Protein AF-A0AAJ0XF38-F1 (afdb_monomer)

pLDDT: mean 88.57, std 7.74, range [48.06, 96.12]

Radius of gyration: 11.57 Å; Cα contacts (8 Å, |Δi|>4): 89; chains: 1; bounding box: 25×26×27 Å

Sequence (75 aa):
MDDGGILFDETTWKTHILTASAALVYETLIEQGGGNAVTMDEAAQVVRDTLDLDPETPDIAQLLAMLTTLGVIRR

Secondary structure (DSSP, 8-state):
----EEEEETTTTEEEEEPHHHHHHHHHHHHHTTTSPEEHHHHHHHHHHTT---TTSHHHHHHHHHHHHTTSEE-

InterPro domains:
  IPR027599 PqqD family protein, HPr-rel-A system [TIGR04353] (2-74)

Structure (mmCIF, N/CA/C/O backbone):
data_AF-A0AAJ0XF38-F1
#
_entry.id   AF-A0AAJ0XF38-F1
#
loop_
_atom_site.group_PDB
_atom_site.id
_atom_site.type_symbol
_atom_site.label_atom_id
_atom_site.label_alt_id
_atom_site.label_comp_id
_atom_site.label_asym_id
_atom_site.label_entity_id
_atom_site.label_seq_id
_atom_site.pdbx_PDB_ins_code
_atom_site.Cartn_x
_atom_site.Cartn_y
_atom_site.Cartn_z
_atom_site.occupancy
_atom_site.B_iso_or_equiv
_atom_site.auth_seq_id
_atom_site.auth_comp_id
_atom_site.auth_asym_id
_atom_site.auth_atom_id
_atom_site.pdbx_PDB_model_num
ATOM 1 N N . MET A 1 1 ? 13.967 9.055 -15.483 1.00 48.06 1 MET A N 1
ATOM 2 C CA . MET A 1 1 ? 13.413 9.903 -14.415 1.00 48.06 1 MET A CA 1
ATOM 3 C C . MET A 1 1 ? 12.511 8.966 -13.662 1.00 48.06 1 MET A C 1
ATOM 5 O O . MET A 1 1 ? 11.537 8.519 -14.242 1.00 48.06 1 MET A O 1
ATOM 9 N N . ASP A 1 2 ? 12.995 8.475 -12.528 1.00 54.12 2 ASP A N 1
ATOM 10 C CA . ASP A 1 2 ? 12.260 7.499 -11.729 1.00 54.12 2 ASP A CA 1
ATOM 11 C C . ASP A 1 2 ? 11.345 8.333 -10.833 1.00 54.12 2 ASP A C 1
ATOM 13 O O . ASP A 1 2 ? 11.814 8.934 -9.864 1.00 54.12 2 ASP A O 1
ATOM 17 N N . ASP A 1 3 ? 10.091 8.506 -11.252 1.00 67.31 3 ASP A N 1
ATOM 18 C CA . ASP A 1 3 ? 9.106 9.306 -10.524 1.00 67.31 3 ASP A CA 1
ATOM 19 C C . ASP A 1 3 ? 8.658 8.504 -9.294 1.00 67.31 3 ASP A C 1
ATOM 21 O O . ASP A 1 3 ? 7.666 7.782 -9.296 1.00 67.31 3 ASP A O 1
ATOM 25 N N . GLY A 1 4 ? 9.483 8.561 -8.248 1.00 77.62 4 GLY A N 1
ATOM 26 C CA . GLY A 1 4 ? 9.130 8.078 -6.919 1.00 77.62 4 GLY A CA 1
ATOM 27 C C . GLY A 1 4 ? 8.001 8.902 -6.295 1.00 77.62 4 GLY A C 1
ATOM 28 O O . GLY A 1 4 ? 7.654 9.987 -6.758 1.00 77.62 4 GLY A O 1
ATOM 29 N N . GLY A 1 5 ? 7.445 8.393 -5.200 1.00 83.81 5 GLY A N 1
ATOM 30 C CA . GLY A 1 5 ? 6.340 9.026 -4.481 1.00 83.81 5 GLY A CA 1
ATOM 31 C C . GLY A 1 5 ? 6.791 9.661 -3.170 1.00 83.81 5 GLY A C 1
ATOM 32 O O . GLY A 1 5 ? 7.742 9.206 -2.535 1.00 83.81 5 GLY A O 1
ATOM 33 N N . ILE A 1 6 ? 6.078 10.691 -2.721 1.00 85.56 6 ILE A N 1
ATOM 34 C CA . ILE A 1 6 ? 6.188 11.194 -1.351 1.00 85.56 6 ILE A CA 1
ATOM 35 C C . ILE A 1 6 ? 4.854 10.935 -0.670 1.00 85.56 6 ILE A C 1
ATOM 37 O O . ILE A 1 6 ? 3.830 11.462 -1.097 1.00 85.56 6 ILE A O 1
ATOM 41 N N . LEU A 1 7 ? 4.877 10.152 0.404 1.00 85.44 7 LEU A N 1
ATOM 42 C CA . LEU A 1 7 ? 3.706 9.903 1.227 1.00 85.44 7 LEU A CA 1
ATOM 43 C C . LEU A 1 7 ? 3.866 10.594 2.581 1.00 85.44 7 LEU A C 1
ATOM 45 O O . LEU A 1 7 ? 4.899 10.457 3.238 1.00 85.44 7 LEU A O 1
ATOM 49 N N . PHE A 1 8 ? 2.844 11.331 3.002 1.00 85.44 8 PHE A N 1
ATOM 50 C CA . PHE A 1 8 ? 2.809 11.975 4.310 1.00 85.44 8 PHE A CA 1
ATOM 51 C C . PHE A 1 8 ? 1.901 11.196 5.262 1.00 85.44 8 PHE A C 1
ATOM 53 O O . PHE A 1 8 ? 0.718 11.014 4.986 1.00 85.44 8 PHE A O 1
ATOM 60 N N . ASP A 1 9 ? 2.463 10.739 6.379 1.00 84.12 9 ASP A N 1
ATOM 61 C CA . ASP A 1 9 ? 1.713 10.122 7.468 1.00 84.12 9 ASP A CA 1
ATOM 62 C C . ASP A 1 9 ? 1.234 11.210 8.434 1.00 84.12 9 ASP A C 1
ATOM 64 O O . ASP A 1 9 ? 2.008 11.728 9.240 1.00 84.12 9 ASP A O 1
ATOM 68 N N . GLU A 1 10 ? -0.053 11.547 8.378 1.00 82.00 10 GLU A N 1
ATOM 69 C CA . GLU A 1 10 ? -0.661 12.561 9.249 1.00 82.00 10 GLU A CA 1
ATOM 70 C C . GLU A 1 10 ? -0.730 12.135 10.725 1.00 82.00 10 GLU A C 1
ATOM 72 O O . GLU A 1 10 ? -0.850 12.981 11.614 1.00 82.00 10 GLU A O 1
ATOM 77 N N . THR A 1 11 ? -0.617 10.835 11.011 1.00 81.94 11 THR A N 1
ATOM 78 C CA . THR A 1 11 ? -0.652 10.302 12.378 1.00 81.94 11 THR A CA 1
ATOM 79 C C . THR A 1 11 ? 0.697 10.479 13.061 1.00 81.94 11 THR A C 1
ATOM 81 O O . THR A 1 11 ? 0.762 10.872 14.226 1.00 81.94 11 THR A O 1
ATOM 84 N N . THR A 1 12 ? 1.790 10.203 12.344 1.00 84.62 12 THR A N 1
ATOM 85 C CA . THR A 1 12 ? 3.153 10.301 12.894 1.00 84.62 12 THR A CA 1
ATOM 86 C C . THR A 1 12 ? 3.894 11.576 12.499 1.00 84.62 12 THR A C 1
ATOM 88 O O . THR A 1 12 ? 4.968 11.840 13.043 1.00 84.62 12 THR A O 1
ATOM 91 N N . TRP A 1 13 ? 3.326 12.369 11.585 1.00 87.38 13 TRP A N 1
ATOM 92 C CA . TRP A 1 13 ? 3.935 13.557 10.976 1.00 87.38 13 TRP A CA 1
ATOM 93 C C . TRP A 1 13 ? 5.259 13.259 10.264 1.00 87.38 13 TRP A C 1
ATOM 95 O O . TRP A 1 13 ? 6.155 14.104 10.190 1.00 87.38 13 TRP A O 1
ATOM 105 N N . LYS A 1 14 ? 5.401 12.036 9.744 1.00 88.38 14 LYS A N 1
ATOM 106 C CA . LYS A 1 14 ? 6.590 11.601 9.014 1.00 88.38 14 LYS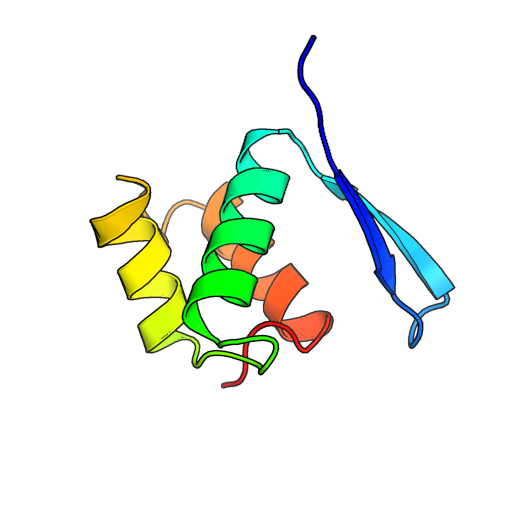 A CA 1
ATOM 107 C C . LYS A 1 14 ? 6.327 11.565 7.521 1.00 88.38 14 LYS A C 1
ATOM 109 O O . LYS A 1 14 ? 5.269 11.157 7.052 1.00 88.38 14 LYS A O 1
ATOM 114 N N . THR A 1 15 ? 7.353 1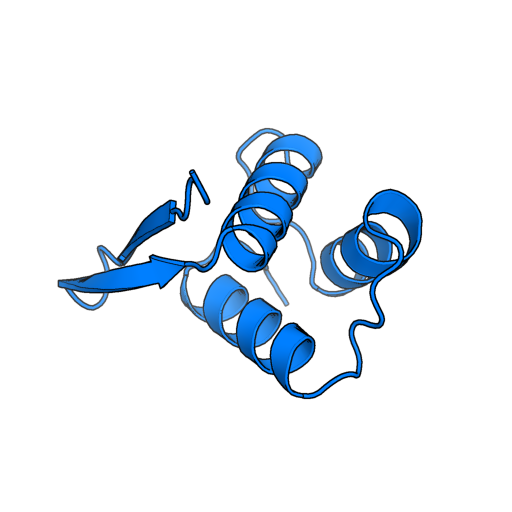1.951 6.778 1.00 89.00 15 THR A N 1
ATOM 115 C CA . THR A 1 15 ? 7.380 11.825 5.327 1.00 89.00 15 THR A CA 1
ATOM 116 C C . THR A 1 15 ? 8.091 10.534 4.948 1.00 89.00 15 THR A C 1
ATOM 118 O O . THR A 1 15 ? 9.220 10.292 5.378 1.00 89.00 15 THR A O 1
ATOM 121 N N 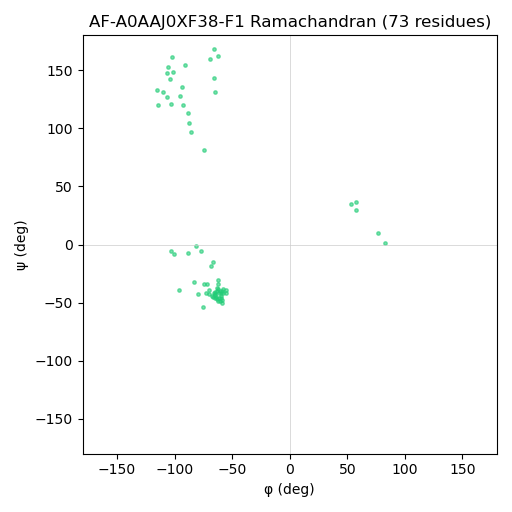. HIS A 1 16 ? 7.444 9.729 4.115 1.00 85.19 16 HIS A N 1
ATOM 122 C CA . HIS A 1 16 ? 7.984 8.509 3.538 1.00 85.19 16 HIS A CA 1
ATOM 123 C C . HIS A 1 16 ? 8.308 8.757 2.065 1.00 85.19 16 HIS A C 1
ATOM 125 O O . HIS A 1 16 ? 7.458 9.218 1.304 1.00 85.19 16 HIS A O 1
ATOM 131 N N . ILE A 1 17 ? 9.546 8.461 1.670 1.00 87.06 17 ILE A N 1
ATOM 132 C CA . ILE A 1 17 ? 9.959 8.498 0.266 1.00 87.06 17 ILE A CA 1
ATOM 133 C C . ILE A 1 17 ? 9.763 7.097 -0.296 1.00 87.06 17 ILE A C 1
ATOM 135 O O . ILE A 1 17 ? 10.349 6.135 0.202 1.00 87.06 17 ILE A O 1
ATOM 139 N N . LEU A 1 18 ? 8.931 6.995 -1.322 1.00 85.88 18 LEU A N 1
ATOM 140 C CA . LEU A 1 18 ? 8.681 5.770 -2.058 1.00 85.88 18 LEU A CA 1
ATOM 141 C C . LEU A 1 18 ? 9.611 5.720 -3.267 1.00 85.88 18 LEU A C 1
ATOM 143 O O . LEU A 1 18 ? 9.753 6.697 -4.005 1.00 85.88 18 LEU A O 1
ATOM 147 N N . THR A 1 19 ? 10.215 4.557 -3.492 1.00 86.50 19 THR A N 1
ATOM 148 C CA . THR A 1 19 ? 10.805 4.237 -4.796 1.00 86.50 19 THR A CA 1
ATOM 149 C C . THR A 1 19 ? 9.705 4.216 -5.860 1.00 86.50 19 THR A C 1
ATOM 151 O O . THR A 1 19 ? 8.528 4.087 -5.522 1.00 86.50 19 THR A O 1
ATOM 154 N N . ALA A 1 20 ? 10.061 4.303 -7.143 1.00 85.88 20 ALA A N 1
ATOM 155 C CA . ALA A 1 20 ? 9.072 4.237 -8.223 1.00 85.88 20 ALA A CA 1
ATOM 156 C C . ALA A 1 20 ? 8.210 2.962 -8.144 1.00 85.88 20 ALA A C 1
ATOM 158 O O . ALA A 1 20 ? 6.989 3.026 -8.245 1.00 85.88 20 ALA A O 1
ATOM 159 N N . SER A 1 21 ? 8.821 1.811 -7.841 1.00 83.00 21 SER A N 1
ATOM 160 C CA . SER A 1 21 ? 8.095 0.549 -7.650 1.00 83.00 21 SER A CA 1
ATOM 161 C C . SER A 1 21 ? 7.126 0.600 -6.465 1.00 83.00 21 SER A C 1
ATOM 163 O O . SER A 1 21 ? 6.012 0.095 -6.556 1.00 83.00 21 SER A O 1
ATOM 165 N N . ALA A 1 22 ? 7.525 1.221 -5.351 1.00 86.69 22 ALA A N 1
ATOM 166 C CA . ALA A 1 22 ? 6.667 1.346 -4.176 1.00 86.69 22 ALA A CA 1
ATOM 167 C C . ALA A 1 22 ? 5.518 2.345 -4.391 1.00 86.69 22 ALA A C 1
ATOM 169 O O . ALA A 1 22 ? 4.418 2.126 -3.884 1.00 86.69 22 ALA A O 1
ATOM 170 N N . ALA A 1 23 ? 5.759 3.412 -5.158 1.00 89.81 23 ALA A N 1
ATOM 171 C CA . ALA A 1 23 ? 4.726 4.353 -5.576 1.00 89.81 23 ALA A CA 1
ATOM 172 C C . ALA A 1 23 ? 3.686 3.661 -6.467 1.00 89.81 23 ALA A C 1
ATOM 174 O O . ALA A 1 23 ? 2.496 3.765 -6.189 1.00 89.81 23 ALA A O 1
ATOM 175 N N . LEU A 1 24 ? 4.128 2.854 -7.439 1.00 89.25 24 LEU A N 1
ATOM 176 C CA . LEU A 1 24 ? 3.232 2.082 -8.302 1.00 89.25 24 LEU A CA 1
ATOM 177 C C . LEU A 1 24 ? 2.351 1.107 -7.506 1.00 89.25 24 LEU A C 1
ATOM 179 O O . LEU A 1 24 ? 1.147 1.030 -7.742 1.00 89.25 24 LEU A O 1
ATOM 183 N N . VAL A 1 25 ? 2.927 0.384 -6.538 1.00 90.44 25 VAL A N 1
ATOM 184 C CA . VAL A 1 25 ? 2.156 -0.495 -5.640 1.00 90.44 25 VAL A CA 1
ATOM 185 C C . VAL A 1 25 ? 1.103 0.308 -4.878 1.00 90.44 25 VAL A C 1
ATOM 187 O O . VAL A 1 25 ? -0.058 -0.089 -4.842 1.00 90.44 25 VAL A O 1
ATOM 190 N N . TYR A 1 26 ? 1.486 1.443 -4.289 1.00 90.94 26 TYR A N 1
ATOM 191 C CA . TYR A 1 26 ? 0.558 2.307 -3.560 1.00 90.94 26 TYR A CA 1
ATOM 192 C C . TYR A 1 26 ? -0.597 2.794 -4.447 1.00 90.94 26 TYR A C 1
ATOM 194 O O . TYR A 1 26 ? -1.757 2.632 -4.072 1.00 90.94 26 TYR A O 1
ATOM 202 N N . GLU A 1 27 ? -0.292 3.338 -5.625 1.00 90.38 27 GLU A N 1
ATOM 203 C CA . GLU A 1 27 ? -1.292 3.849 -6.568 1.00 90.38 27 GLU A CA 1
ATOM 204 C C . GLU A 1 27 ? -2.260 2.746 -7.000 1.00 90.38 27 GLU A C 1
ATOM 206 O O . GLU A 1 27 ? -3.473 2.921 -6.905 1.00 90.38 27 GLU A O 1
ATOM 211 N N . THR A 1 28 ? -1.735 1.567 -7.346 1.00 92.69 28 THR A N 1
ATOM 212 C CA . THR A 1 28 ? -2.553 0.421 -7.771 1.00 92.69 28 THR A CA 1
ATOM 213 C C . THR A 1 28 ? -3.530 -0.015 -6.672 1.00 92.69 28 THR A C 1
ATOM 215 O O . THR A 1 28 ? -4.686 -0.334 -6.949 1.00 92.69 28 THR A O 1
ATOM 218 N N . LEU A 1 29 ? -3.101 -0.010 -5.405 1.00 92.69 29 LEU A N 1
ATOM 219 C CA . LEU A 1 29 ? -3.963 -0.379 -4.277 1.00 92.69 29 LEU A CA 1
ATOM 220 C C . LEU A 1 29 ? -5.052 0.669 -4.008 1.00 92.69 29 LEU A C 1
ATOM 222 O O . LEU A 1 29 ? -6.192 0.304 -3.716 1.00 92.69 29 LEU A O 1
ATOM 226 N N . ILE A 1 30 ? -4.724 1.958 -4.128 1.00 91.00 30 ILE A N 1
ATOM 227 C CA . ILE A 1 30 ? -5.694 3.053 -3.982 1.00 91.00 30 ILE A CA 1
ATOM 228 C C . ILE A 1 30 ? -6.745 3.007 -5.095 1.00 91.00 30 ILE A C 1
ATOM 230 O O . ILE A 1 30 ? -7.937 3.178 -4.819 1.00 91.00 30 ILE A O 1
ATOM 234 N N . GLU A 1 31 ? -6.322 2.745 -6.33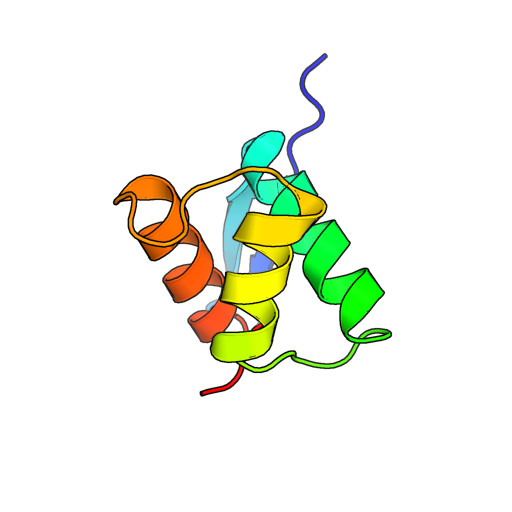3 1.00 91.12 31 GLU A N 1
ATOM 235 C CA . GLU A 1 31 ? -7.218 2.578 -7.477 1.00 91.12 31 GLU A CA 1
ATOM 236 C C . GLU A 1 31 ? -8.143 1.371 -7.291 1.00 91.12 31 GLU A C 1
ATOM 238 O O . GLU A 1 31 ? -9.360 1.506 -7.435 1.00 91.12 31 GLU A O 1
ATOM 243 N N . GLN A 1 32 ? -7.598 0.223 -6.875 1.00 91.56 32 GLN A N 1
ATOM 244 C CA . GLN A 1 32 ? -8.382 -0.983 -6.599 1.00 91.56 32 GLN A CA 1
ATOM 245 C C . GLN A 1 32 ? -9.425 -0.758 -5.493 1.00 91.56 32 GLN A C 1
ATOM 247 O O . GLN A 1 32 ? -10.562 -1.219 -5.601 1.00 91.56 32 GLN A O 1
ATOM 252 N N . GLY A 1 33 ? -9.052 -0.044 -4.428 1.00 88.25 33 GLY A N 1
ATOM 253 C CA . GLY A 1 33 ? -9.939 0.271 -3.307 1.00 88.25 33 GLY A CA 1
ATOM 254 C C . GLY A 1 33 ? -10.949 1.389 -3.588 1.00 88.25 33 GLY A C 1
ATOM 255 O O . GLY A 1 33 ? -11.789 1.689 -2.732 1.00 88.25 33 GLY A O 1
ATOM 256 N N . GLY A 1 34 ? -10.871 2.051 -4.749 1.00 89.38 34 GLY A N 1
ATOM 257 C CA . GLY A 1 34 ? -11.687 3.227 -5.060 1.00 89.38 34 GLY A CA 1
ATOM 258 C C . GLY A 1 34 ? -11.502 4.356 -4.040 1.00 89.38 34 GLY A C 1
ATOM 259 O O . GLY A 1 34 ? -12.475 5.004 -3.656 1.00 89.38 34 GLY A O 1
ATOM 260 N N . GLY A 1 35 ? -10.275 4.534 -3.538 1.00 83.75 35 GLY A N 1
ATOM 261 C CA . GLY A 1 35 ? -9.944 5.482 -2.468 1.00 83.75 35 GLY A CA 1
ATOM 262 C C . GLY A 1 35 ? -10.206 4.982 -1.041 1.00 83.75 35 GLY A C 1
ATOM 263 O O . GLY A 1 35 ? -9.966 5.728 -0.094 1.00 83.75 35 GLY A O 1
ATOM 264 N N . ASN A 1 36 ? -10.673 3.742 -0.861 1.00 90.19 36 ASN A N 1
ATOM 265 C CA . ASN A 1 36 ? -10.816 3.106 0.451 1.00 90.19 36 ASN A CA 1
ATOM 266 C C . ASN A 1 36 ? -9.679 2.116 0.723 1.00 90.19 36 ASN A C 1
ATOM 268 O O . ASN A 1 36 ? -9.033 1.622 -0.197 1.00 90.19 36 ASN A O 1
ATOM 272 N N . ALA A 1 37 ? -9.482 1.783 2.000 1.00 91.56 37 ALA A N 1
ATOM 273 C CA . ALA A 1 37 ? -8.512 0.775 2.402 1.00 91.56 37 ALA A CA 1
ATOM 274 C C . ALA A 1 37 ? -8.897 -0.624 1.889 1.00 91.56 37 ALA A C 1
ATOM 276 O O . ALA A 1 37 ? -10.021 -1.089 2.112 1.00 91.56 37 ALA A O 1
ATOM 277 N N . VAL A 1 38 ? -7.943 -1.320 1.273 1.00 94.81 38 VAL A N 1
ATOM 278 C CA . VAL A 1 38 ? -8.094 -2.713 0.816 1.00 94.81 38 VAL A CA 1
ATOM 279 C C . VAL A 1 38 ? -7.657 -3.692 1.904 1.00 94.81 38 VAL A C 1
ATOM 281 O O . VAL A 1 38 ? -6.870 -3.343 2.779 1.00 94.81 38 VAL A O 1
ATOM 284 N N . THR A 1 39 ? -8.174 -4.916 1.908 1.00 96.12 39 THR A N 1
ATOM 285 C CA . THR A 1 39 ? -7.711 -5.967 2.834 1.00 96.12 39 THR A CA 1
ATOM 286 C C . THR A 1 39 ? -6.295 -6.438 2.496 1.00 96.12 39 THR A C 1
ATOM 288 O O . THR A 1 39 ? -5.831 -6.271 1.369 1.00 96.12 39 THR A O 1
ATOM 291 N N . MET A 1 40 ? -5.601 -7.052 3.460 1.00 95.19 40 MET A N 1
ATOM 292 C CA . MET A 1 40 ? -4.279 -7.647 3.222 1.00 95.19 40 MET A CA 1
ATOM 293 C C . MET A 1 40 ? -4.316 -8.714 2.118 1.00 95.19 40 MET A C 1
ATOM 295 O O . MET A 1 40 ? -3.406 -8.762 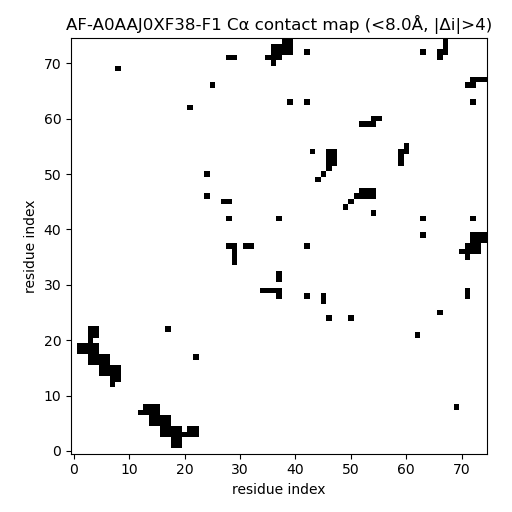1.295 1.00 95.19 40 MET A O 1
ATOM 299 N N . ASP A 1 41 ? -5.378 -9.520 2.060 1.00 94.62 41 ASP A N 1
ATOM 300 C CA . ASP A 1 41 ? -5.541 -10.540 1.018 1.00 94.62 41 ASP A CA 1
ATOM 301 C C . ASP A 1 41 ? -5.722 -9.903 -0.367 1.00 94.62 41 ASP A C 1
ATOM 303 O O . ASP A 1 41 ? -5.049 -10.300 -1.317 1.00 94.62 41 ASP A O 1
ATOM 307 N N . GLU A 1 42 ? -6.560 -8.865 -0.478 1.00 94.75 42 GLU A N 1
ATOM 308 C CA . GLU A 1 42 ? -6.718 -8.097 -1.721 1.00 94.75 42 GLU A CA 1
ATOM 309 C C . GLU A 1 42 ? -5.401 -7.431 -2.132 1.00 94.75 42 GLU A C 1
ATOM 311 O O . GLU A 1 42 ? -5.035 -7.462 -3.305 1.00 94.75 42 GLU A O 1
ATOM 316 N N . ALA A 1 43 ? -4.656 -6.868 -1.178 1.00 94.81 43 ALA A N 1
ATOM 317 C CA . ALA A 1 43 ? -3.378 -6.230 -1.461 1.00 94.81 43 ALA A CA 1
ATOM 318 C C . ALA A 1 43 ? -2.332 -7.232 -1.965 1.00 94.81 43 ALA A C 1
ATOM 320 O O . ALA A 1 43 ? -1.668 -6.978 -2.970 1.00 94.81 43 ALA A O 1
ATOM 321 N N . ALA A 1 44 ? -2.213 -8.389 -1.308 1.00 94.81 44 ALA A N 1
ATOM 322 C CA . ALA A 1 44 ? -1.320 -9.459 -1.738 1.00 94.81 44 ALA A CA 1
ATOM 323 C C . ALA A 1 44 ? -1.715 -10.008 -3.116 1.00 94.81 44 ALA A C 1
ATOM 325 O O . ALA A 1 44 ? -0.841 -10.315 -3.929 1.00 94.81 44 ALA A O 1
ATOM 326 N N . GLN A 1 45 ? -3.018 -10.099 -3.393 1.00 94.81 45 GLN A N 1
ATOM 327 C CA . GLN A 1 45 ? -3.519 -10.527 -4.690 1.00 94.81 45 GLN A CA 1
ATOM 328 C C . GLN A 1 45 ? -3.201 -9.509 -5.790 1.00 94.81 45 GLN A C 1
ATOM 330 O O . GLN A 1 45 ? -2.705 -9.906 -6.834 1.00 94.81 45 GLN A O 1
ATOM 335 N N . VAL A 1 46 ? -3.395 -8.209 -5.559 1.00 93.56 46 VAL A N 1
ATOM 336 C CA . VAL A 1 46 ? -3.036 -7.156 -6.529 1.00 93.56 46 VAL A CA 1
ATOM 337 C C . VAL A 1 46 ? -1.538 -7.151 -6.819 1.00 93.56 46 VAL A C 1
ATOM 339 O O . VAL A 1 46 ? -1.126 -7.099 -7.976 1.00 93.56 46 VAL A O 1
ATOM 342 N N . VAL A 1 47 ? -0.707 -7.233 -5.781 1.00 93.56 47 VAL A N 1
ATOM 343 C CA . VAL A 1 47 ? 0.753 -7.284 -5.933 1.00 93.56 47 VAL A CA 1
ATOM 344 C C . VAL A 1 47 ? 1.174 -8.468 -6.805 1.00 93.56 47 VAL A C 1
ATOM 346 O O . VAL A 1 47 ? 2.025 -8.310 -7.678 1.00 93.56 47 VAL A O 1
ATOM 349 N N . ARG A 1 48 ? 0.546 -9.630 -6.611 1.00 95.06 48 ARG A N 1
ATOM 350 C CA . ARG A 1 48 ? 0.846 -10.834 -7.384 1.00 95.06 48 ARG A CA 1
ATOM 351 C C . ARG A 1 48 ? 0.282 -10.785 -8.801 1.00 95.06 48 ARG A C 1
ATOM 353 O O . ARG A 1 48 ? 1.022 -10.980 -9.755 1.00 95.06 48 ARG A O 1
ATOM 360 N N . ASP A 1 49 ? -1.011 -10.526 -8.938 1.00 94.19 49 ASP A N 1
ATOM 361 C CA . ASP A 1 49 ? -1.744 -10.707 -10.192 1.00 94.19 49 ASP A CA 1
ATOM 362 C C . ASP A 1 49 ? -1.590 -9.500 -11.133 1.00 94.19 49 ASP A C 1
ATOM 364 O O . ASP A 1 49 ? -1.584 -9.666 -12.352 1.00 94.19 49 ASP A O 1
ATOM 368 N N . THR A 1 50 ? -1.457 -8.287 -10.583 1.00 91.25 50 THR A N 1
ATOM 369 C CA . THR A 1 50 ? -1.370 -7.045 -11.370 1.00 91.25 50 THR A CA 1
ATOM 370 C C . THR A 1 50 ? 0.071 -6.603 -11.594 1.00 91.25 50 THR A C 1
ATOM 372 O O . THR A 1 50 ? 0.396 -6.113 -12.674 1.00 91.25 50 THR A O 1
ATOM 375 N N . LEU A 1 51 ? 0.934 -6.750 -10.585 1.00 89.38 51 LEU A N 1
ATOM 376 C CA . LEU A 1 51 ? 2.307 -6.233 -10.633 1.00 89.38 51 LEU A CA 1
ATOM 377 C C . LEU A 1 51 ? 3.361 -7.317 -10.901 1.00 89.38 51 LEU A C 1
ATOM 379 O O . LEU A 1 51 ? 4.524 -6.970 -11.088 1.00 89.38 51 LEU A O 1
ATOM 383 N N . ASP A 1 52 ? 2.963 -8.595 -10.948 1.00 92.06 52 ASP A N 1
ATOM 384 C CA . ASP A 1 52 ? 3.860 -9.755 -11.104 1.00 92.06 52 ASP A CA 1
ATOM 385 C C . ASP A 1 52 ? 4.991 -9.765 -10.054 1.00 92.06 52 ASP A C 1
ATOM 387 O O . ASP A 1 52 ? 6.139 -10.129 -10.314 1.00 92.06 52 ASP A O 1
ATOM 391 N N . LEU A 1 53 ? 4.667 -9.305 -8.840 1.00 89.94 53 LEU A N 1
ATOM 392 C CA . LEU A 1 53 ? 5.577 -9.248 -7.701 1.00 89.94 53 LEU A CA 1
ATOM 393 C C . LEU A 1 53 ? 5.217 -10.329 -6.682 1.00 89.94 53 LEU A C 1
ATOM 395 O O . LEU A 1 53 ? 4.051 -10.661 -6.472 1.00 89.94 53 LEU A O 1
ATOM 399 N N . ASP A 1 54 ? 6.224 -10.850 -5.986 1.00 92.44 54 ASP A N 1
ATOM 400 C CA . ASP A 1 54 ? 5.998 -11.792 -4.894 1.00 92.44 54 ASP A CA 1
ATOM 401 C C . ASP A 1 54 ? 5.790 -11.043 -3.559 1.00 92.44 54 ASP A C 1
ATOM 403 O O . ASP A 1 54 ? 6.739 -10.421 -3.057 1.00 92.44 54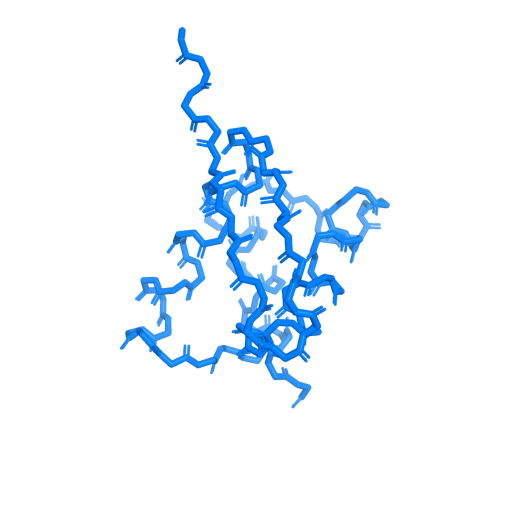 ASP A O 1
ATOM 407 N N . PRO A 1 55 ? 4.580 -11.100 -2.956 1.00 91.31 55 PRO A N 1
ATOM 408 C CA . PRO A 1 55 ? 4.282 -10.418 -1.699 1.00 91.31 55 PRO A CA 1
ATOM 409 C C . PRO A 1 55 ? 5.055 -10.968 -0.493 1.00 91.31 55 PRO A C 1
ATOM 411 O O . PRO A 1 55 ? 5.110 -10.298 0.537 1.00 91.31 55 PRO A O 1
ATOM 414 N N . GLU A 1 56 ? 5.658 -12.156 -0.601 1.00 92.50 56 GLU A N 1
ATOM 415 C CA . GLU A 1 56 ? 6.435 -12.770 0.483 1.00 92.50 56 GLU A CA 1
ATOM 416 C C . GLU A 1 56 ? 7.911 -12.347 0.477 1.00 92.50 56 GLU A C 1
ATOM 418 O O . GLU A 1 56 ? 8.655 -12.639 1.419 1.00 92.50 56 GLU A O 1
ATOM 423 N N . THR A 1 57 ? 8.353 -11.615 -0.550 1.00 92.25 57 THR A N 1
ATOM 424 C CA . THR A 1 57 ? 9.706 -11.052 -0.564 1.00 92.25 57 THR A CA 1
ATOM 425 C C . THR A 1 57 ? 9.868 -10.000 0.541 1.00 92.25 57 THR A C 1
ATOM 427 O O . THR A 1 57 ? 8.934 -9.239 0.803 1.00 92.25 57 THR A O 1
ATOM 430 N N . PRO A 1 58 ? 11.044 -9.901 1.193 1.00 91.06 58 PRO A N 1
ATOM 431 C CA . PRO A 1 58 ? 11.234 -9.000 2.333 1.00 91.06 58 PRO A CA 1
ATOM 432 C C . PRO A 1 58 ? 10.888 -7.536 2.041 1.00 91.06 58 PRO A C 1
ATOM 434 O O . PRO A 1 58 ? 10.283 -6.872 2.883 1.00 91.06 58 PRO A O 1
ATOM 437 N N . ASP A 1 59 ? 11.235 -7.048 0.850 1.00 87.00 59 ASP A N 1
ATOM 438 C CA . ASP A 1 59 ? 11.009 -5.656 0.457 1.00 87.00 59 ASP A CA 1
ATOM 439 C C . ASP A 1 59 ? 9.515 -5.363 0.257 1.00 87.00 59 ASP A C 1
ATOM 441 O O . ASP A 1 59 ? 9.005 -4.351 0.744 1.00 87.00 59 ASP A O 1
ATOM 445 N N . ILE A 1 60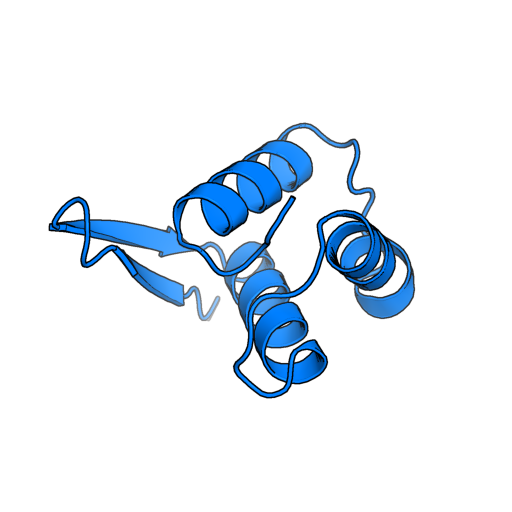 ? 8.784 -6.275 -0.393 1.00 90.81 60 ILE A N 1
ATOM 446 C CA . ILE A 1 60 ? 7.343 -6.124 -0.620 1.00 90.81 60 ILE A CA 1
ATOM 447 C C . ILE A 1 60 ? 6.562 -6.333 0.676 1.00 90.81 60 ILE A C 1
ATOM 449 O O . ILE A 1 60 ? 5.676 -5.542 0.989 1.00 90.81 60 ILE A O 1
ATOM 453 N N . ALA A 1 61 ? 6.934 -7.321 1.488 1.00 92.12 61 ALA A N 1
ATOM 454 C CA . ALA A 1 61 ? 6.340 -7.526 2.803 1.00 92.12 61 ALA A CA 1
ATOM 455 C C . ALA A 1 61 ? 6.528 -6.294 3.708 1.00 92.12 61 ALA A C 1
ATOM 457 O O . ALA A 1 61 ? 5.599 -5.883 4.408 1.00 92.12 61 ALA A O 1
ATOM 458 N N . GLN A 1 62 ? 7.706 -5.658 3.667 1.00 90.62 62 GLN A N 1
ATOM 459 C CA . GLN A 1 62 ? 7.964 -4.418 4.399 1.00 90.62 62 GLN A CA 1
ATOM 460 C C . GLN A 1 62 ? 7.112 -3.256 3.872 1.00 90.62 62 GLN A C 1
ATOM 462 O O . GLN A 1 62 ? 6.551 -2.504 4.674 1.00 90.62 62 GLN A O 1
ATOM 467 N N . LEU A 1 63 ? 6.962 -3.131 2.550 1.00 91.25 63 LEU A N 1
ATOM 468 C CA . LEU A 1 63 ? 6.084 -2.137 1.936 1.00 91.25 63 LEU A CA 1
ATOM 469 C C . LEU A 1 63 ? 4.621 -2.335 2.360 1.00 91.25 63 LEU A C 1
ATOM 471 O O . LEU A 1 63 ? 3.992 -1.388 2.826 1.00 91.25 63 LEU A O 1
ATOM 475 N N . LEU A 1 64 ? 4.088 -3.556 2.282 1.00 93.38 64 LEU A N 1
ATOM 476 C CA . LEU A 1 64 ? 2.711 -3.865 2.688 1.00 93.38 64 LEU A CA 1
ATOM 477 C C . LEU A 1 64 ? 2.479 -3.599 4.184 1.00 93.38 64 LEU A C 1
ATOM 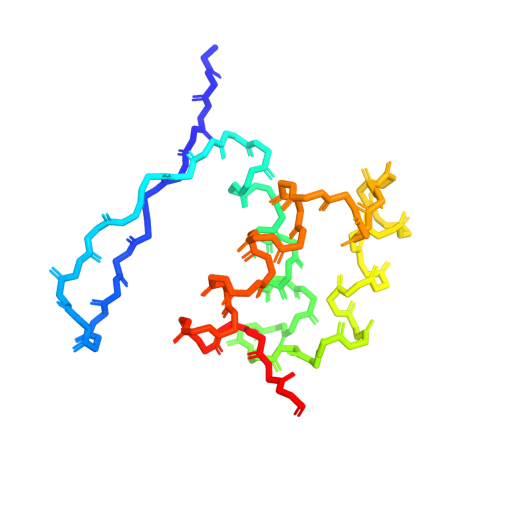479 O O . LEU A 1 64 ? 1.441 -3.058 4.572 1.00 93.38 64 LEU A O 1
ATOM 483 N N . ALA A 1 65 ? 3.459 -3.902 5.038 1.00 92.19 65 ALA A N 1
ATOM 484 C CA . ALA A 1 65 ? 3.396 -3.578 6.462 1.00 92.19 65 ALA A CA 1
ATOM 485 C C . ALA A 1 65 ? 3.383 -2.059 6.718 1.00 92.19 65 ALA A C 1
ATOM 487 O O . ALA A 1 65 ? 2.624 -1.569 7.562 1.00 92.19 65 ALA A O 1
ATOM 488 N N . MET A 1 66 ? 4.186 -1.298 5.969 1.00 90.56 66 MET A N 1
ATOM 489 C CA . MET A 1 66 ? 4.171 0.164 6.018 1.00 90.56 66 MET A CA 1
ATOM 490 C C . MET A 1 66 ? 2.804 0.702 5.573 1.00 90.56 66 MET A C 1
ATOM 492 O O . MET A 1 66 ? 2.191 1.472 6.306 1.00 90.56 66 MET A O 1
ATOM 496 N N . LEU A 1 67 ? 2.270 0.239 4.440 1.00 92.62 67 LEU A N 1
ATOM 497 C CA . LEU A 1 67 ? 0.955 0.643 3.923 1.00 92.62 67 LEU A CA 1
ATOM 498 C C . LEU A 1 67 ? -0.201 0.270 4.865 1.00 92.62 67 LEU A C 1
ATOM 500 O O . LEU A 1 67 ? -1.179 1.008 4.969 1.00 92.62 67 LEU A O 1
ATOM 504 N N . THR A 1 68 ? -0.061 -0.821 5.619 1.00 93.19 68 THR A N 1
ATOM 505 C CA . THR A 1 68 ? -0.993 -1.172 6.702 1.00 93.19 68 THR A CA 1
ATOM 506 C C . THR A 1 68 ? -0.950 -0.145 7.832 1.00 93.19 68 THR A C 1
ATOM 508 O O . THR A 1 68 ? -1.984 0.283 8.335 1.00 93.19 68 THR A O 1
ATOM 511 N N . THR A 1 69 ? 0.253 0.286 8.221 1.00 90.19 69 THR A N 1
ATOM 512 C CA . THR A 1 69 ? 0.443 1.311 9.265 1.00 90.19 69 THR A CA 1
ATOM 513 C C . THR A 1 69 ? -0.171 2.650 8.854 1.00 90.19 69 THR A C 1
ATOM 515 O O . THR A 1 69 ? -0.722 3.358 9.690 1.00 90.19 69 THR A O 1
ATOM 518 N N . LEU A 1 70 ? -0.129 2.957 7.558 1.00 89.38 70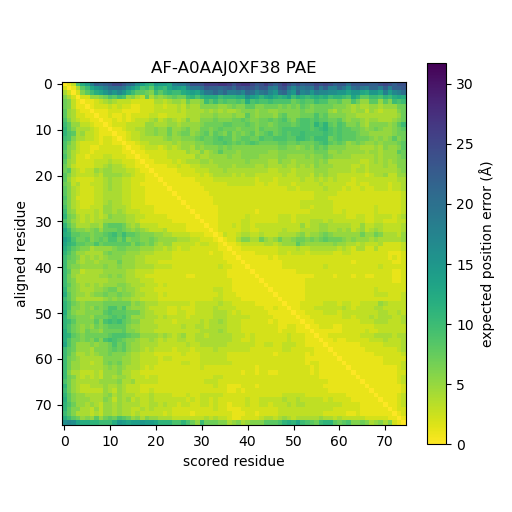 LEU A N 1
ATOM 519 C CA . LEU A 1 70 ? -0.667 4.179 6.958 1.00 89.38 70 LEU A CA 1
ATOM 520 C C . LEU A 1 70 ? -2.182 4.119 6.700 1.00 89.38 70 LEU A C 1
ATOM 522 O O . LEU A 1 70 ? -2.755 5.081 6.198 1.00 89.38 70 LEU A O 1
ATOM 526 N N . GLY A 1 71 ? -2.835 2.993 7.004 1.00 89.94 71 GLY A N 1
ATOM 527 C CA . GLY A 1 71 ? -4.276 2.814 6.812 1.00 89.94 71 GLY A CA 1
ATOM 528 C C . GLY A 1 71 ? -4.708 2.572 5.364 1.00 89.94 71 GLY A C 1
ATOM 529 O O . GLY A 1 71 ? -5.903 2.558 5.090 1.00 89.94 71 GLY A O 1
ATOM 530 N N . VAL A 1 72 ? -3.765 2.350 4.444 1.00 91.19 72 VAL A N 1
ATOM 531 C CA . VAL A 1 72 ? -4.046 1.980 3.043 1.00 91.19 72 VAL A CA 1
ATOM 532 C C . VAL A 1 72 ? -4.496 0.522 2.955 1.00 91.19 72 VAL A C 1
ATOM 534 O O . VAL A 1 72 ? -5.342 0.172 2.136 1.00 91.19 72 VAL A O 1
ATOM 537 N N . ILE A 1 73 ? -3.943 -0.324 3.828 1.00 95.00 73 ILE A N 1
ATOM 538 C CA . ILE A 1 73 ? -4.305 -1.735 3.950 1.00 95.00 73 ILE A CA 1
ATOM 539 C C . ILE A 1 73 ? -4.927 -1.973 5.325 1.00 95.00 73 ILE A C 1
ATOM 541 O O . ILE A 1 73 ? -4.385 -1.553 6.349 1.00 95.00 73 ILE A O 1
ATOM 545 N N . ARG A 1 74 ? -6.053 -2.683 5.362 1.00 93.31 74 ARG A N 1
ATOM 546 C CA . ARG A 1 74 ? -6.680 -3.183 6.589 1.00 93.31 74 ARG A CA 1
ATOM 547 C C . ARG A 1 74 ? -6.371 -4.665 6.788 1.00 93.31 74 ARG A C 1
ATOM 549 O O . ARG A 1 74 ? -6.215 -5.413 5.823 1.00 93.31 74 ARG A O 1
ATOM 556 N N . ARG A 1 75 ? -6.286 -5.073 8.053 1.00 83.31 75 ARG A N 1
ATOM 557 C CA . ARG A 1 75 ? -6.226 -6.492 8.421 1.00 83.31 75 ARG A CA 1
ATOM 558 C C . ARG A 1 75 ? -7.565 -7.178 8.212 1.00 83.31 75 ARG A C 1
ATOM 560 O O . ARG A 1 75 ? -8.600 -6.495 8.390 1.00 83.31 75 ARG A O 1
#

Organism: Halochromatium salexigens (NCBI:txid49447)

Nearest PDB structures (foldseek):
  3bjn-assembly1_A  TM=4.533E-01  e=8.690E+00  Vibrio cholerae O1 biovar El Tor str. N16961

Mean predicted aligned error: 4.19 Å

Solvent-accessible surface area (backbone atoms only — not comparable to full-atom values): 4275 Å² total; per-residue (Å²): 133,79,74,44,33,78,46,76,37,84,87,78,73,43,78,44,80,33,53,41,69,54,29,51,53,51,52,54,46,35,62,76,34,72,76,40,59,30,42,52,67,58,48,42,46,45,36,36,76,74,65,75,39,65,49,84,40,72,70,46,39,50,48,53,53,50,36,35,75,70,54,51,29,36,129

Foldseek 3Di:
DFPWDWDAQPVVRDIDTGTSLLRVLLVQLCVVCVNAAAEPVVSQCCCCVVVVHHCPDPVNVVSSVVCCVSRNYDD